Protein AF-A0A848C1B0-F1 (afdb_monomer_lite)

pLDDT: mean 87.0, std 16.2, range [37.72, 98.19]

Secondary structure (DSSP, 8-state):
-----HHHHHHHHHHHHHHHTSHHHHHHHHHHHHH-SEETTEEHHHHHHHHHHHHHHHHHHHHHHH-HHHHHHTTT-

Organism: NCBI:txid1675036

Structure (mmCIF, N/CA/C/O backbone):
data_AF-A0A848C1B0-F1
#
_entry.id   AF-A0A848C1B0-F1
#
loop_
_atom_site.group_PDB
_atom_site.id
_atom_site.type_symbol
_atom_site.label_atom_id
_atom_site.label_alt_id
_atom_site.label_comp_id
_atom_site.label_asym_id
_atom_site.label_entity_id
_atom_site.label_seq_id
_atom_site.pdbx_PDB_ins_code
_atom_site.Cartn_x
_atom_site.Cartn_y
_atom_site.Cartn_z
_atom_site.occupancy
_atom_site.B_iso_or_equiv
_atom_site.auth_seq_id
_atom_site.auth_comp_id
_atom_site.auth_asym_id
_atom_site.auth_atom_id
_atom_site.pdbx_PDB_model_num
ATOM 1 N N . MET A 1 1 ? -31.720 9.821 3.463 1.00 38.22 1 MET A N 1
ATOM 2 C CA . MET A 1 1 ? -30.304 9.626 3.076 1.00 38.22 1 MET A CA 1
ATOM 3 C C . MET A 1 1 ? -29.703 8.596 4.017 1.00 38.22 1 MET A C 1
ATOM 5 O O . MET A 1 1 ? -29.793 8.769 5.224 1.00 38.22 1 MET A O 1
ATOM 9 N N . LYS A 1 2 ? -29.244 7.458 3.490 1.00 37.72 2 LYS A N 1
ATOM 10 C CA . LYS A 1 2 ? -28.788 6.316 4.294 1.00 37.72 2 LYS A CA 1
ATOM 11 C C . LYS A 1 2 ? -27.450 6.709 4.928 1.00 37.72 2 LYS A C 1
ATOM 13 O O . LYS A 1 2 ? -26.467 6.827 4.208 1.00 37.72 2 LYS A O 1
ATOM 18 N N . ASN A 1 3 ? -27.436 6.964 6.238 1.00 40.19 3 ASN A N 1
ATOM 19 C CA . ASN A 1 3 ? -26.222 7.251 7.002 1.00 40.19 3 ASN A CA 1
ATOM 20 C C . ASN A 1 3 ? -25.227 6.104 6.790 1.00 40.19 3 ASN A C 1
ATOM 22 O O . ASN A 1 3 ? -25.374 5.026 7.376 1.00 40.19 3 ASN A O 1
ATOM 26 N N . PHE A 1 4 ? -24.242 6.300 5.917 1.00 52.47 4 PHE A N 1
ATOM 27 C CA . PHE A 1 4 ? -23.104 5.403 5.835 1.00 52.47 4 PHE A CA 1
ATOM 28 C C . PHE A 1 4 ? -22.352 5.589 7.153 1.00 52.47 4 PHE A C 1
ATOM 30 O O . PHE A 1 4 ? -21.693 6.602 7.362 1.00 52.47 4 PHE A O 1
ATOM 37 N N . SER A 1 5 ? -22.579 4.684 8.108 1.00 71.38 5 SER A N 1
ATOM 38 C CA . SER A 1 5 ? -21.941 4.763 9.423 1.00 71.38 5 SER A CA 1
ATOM 39 C C . SER A 1 5 ? -20.427 4.829 9.218 1.00 71.38 5 SER A C 1
ATOM 41 O O . SER A 1 5 ? -19.877 3.975 8.522 1.00 71.38 5 SER A O 1
ATOM 43 N N . CYS A 1 6 ? -19.777 5.843 9.796 1.00 76.75 6 CYS A N 1
ATOM 44 C CA . CYS A 1 6 ? -18.334 6.090 9.688 1.00 76.75 6 CYS A CA 1
ATOM 45 C C . CYS A 1 6 ? -17.510 4.806 9.917 1.00 76.75 6 CYS A C 1
ATOM 47 O O . CYS A 1 6 ? -16.575 4.514 9.176 1.00 76.75 6 CYS A O 1
ATOM 49 N N . SER A 1 7 ? -17.950 3.947 10.842 1.00 81.75 7 SER A N 1
ATOM 50 C CA . SER A 1 7 ? -17.330 2.647 11.116 1.00 81.75 7 SER A CA 1
ATOM 51 C C . SER A 1 7 ? -17.337 1.697 9.912 1.00 81.75 7 SER A C 1
ATOM 53 O O . SER A 1 7 ? -16.342 1.028 9.662 1.00 81.75 7 SER A O 1
ATOM 55 N N . LYS A 1 8 ? -18.419 1.648 9.120 1.00 87.62 8 LYS A N 1
ATOM 56 C CA . LYS A 1 8 ? -18.490 0.805 7.909 1.00 87.62 8 LYS A CA 1
ATOM 57 C C . LYS A 1 8 ? -17.494 1.253 6.845 1.00 87.62 8 LYS A C 1
ATOM 59 O O . LYS A 1 8 ? -16.941 0.407 6.152 1.00 87.62 8 LYS A O 1
ATOM 64 N N . LEU A 1 9 ? -17.265 2.561 6.728 1.00 90.31 9 LEU A N 1
ATOM 65 C CA . LEU A 1 9 ? -16.265 3.108 5.814 1.00 90.31 9 LEU A CA 1
ATOM 66 C C . LEU A 1 9 ? -14.863 2.699 6.261 1.00 90.31 9 LEU A C 1
ATOM 68 O O . LEU A 1 9 ? -14.113 2.156 5.458 1.00 90.31 9 LEU A O 1
ATOM 72 N N . ILE A 1 10 ? -14.544 2.878 7.544 1.00 91.12 10 ILE A N 1
ATOM 73 C CA . ILE A 1 10 ? -13.241 2.506 8.109 1.00 91.12 10 ILE A CA 1
ATOM 74 C C . ILE A 1 10 ? -12.967 1.011 7.909 1.00 91.12 10 ILE A C 1
ATOM 76 O O . ILE A 1 10 ? -11.912 0.646 7.396 1.00 91.12 10 ILE A O 1
ATOM 80 N N . TYR A 1 11 ? -13.933 0.142 8.223 1.00 91.19 11 TYR A N 1
ATOM 81 C CA . TYR A 1 11 ? -13.799 -1.294 7.966 1.00 91.19 11 TYR A CA 1
ATOM 82 C C . TYR A 1 11 ? -13.649 -1.621 6.476 1.00 91.19 11 TYR A C 1
ATOM 84 O O . TYR A 1 11 ? -12.857 -2.491 6.122 1.00 91.19 11 TYR A O 1
ATOM 92 N N . GLY A 1 12 ? -14.366 -0.916 5.599 1.00 95.31 12 GLY A N 1
ATOM 93 C CA . GLY A 1 12 ? -14.211 -1.063 4.153 1.00 95.31 12 GLY A CA 1
ATOM 94 C C . GLY A 1 12 ? -12.797 -0.721 3.680 1.00 95.31 12 GLY A C 1
ATOM 95 O O . GLY A 1 12 ? -12.210 -1.485 2.918 1.00 95.31 12 GLY A O 1
ATOM 96 N N . VAL A 1 13 ? -12.221 0.377 4.182 1.00 95.75 13 VAL A N 1
ATOM 97 C CA . VAL A 1 13 ? -10.836 0.771 3.881 1.00 95.75 13 VAL A CA 1
ATOM 98 C C . VAL A 1 13 ? -9.849 -0.274 4.395 1.00 95.75 13 VAL A C 1
ATOM 100 O O . VAL A 1 13 ? -8.940 -0.648 3.663 1.00 95.75 13 VAL A O 1
ATOM 103 N N . PHE A 1 14 ? -10.050 -0.812 5.599 1.00 93.81 14 PHE A N 1
ATOM 104 C CA . PHE A 1 14 ? -9.215 -1.896 6.120 1.00 93.81 14 PHE A CA 1
ATOM 105 C C . PHE A 1 14 ? -9.214 -3.133 5.229 1.00 93.81 14 PHE A C 1
ATOM 107 O O . PHE A 1 14 ? -8.150 -3.648 4.896 1.00 93.81 14 PHE A O 1
ATOM 114 N N . ILE A 1 15 ? -10.397 -3.606 4.834 1.00 95.88 15 ILE A N 1
ATOM 115 C CA . ILE A 1 15 ? -10.526 -4.775 3.957 1.00 95.88 15 ILE A CA 1
ATOM 116 C C . ILE A 1 15 ? -9.834 -4.502 2.621 1.00 95.88 15 ILE A C 1
ATOM 118 O O . ILE A 1 15 ? -9.102 -5.357 2.127 1.00 95.88 15 ILE A O 1
ATOM 122 N N . LEU A 1 16 ? -10.015 -3.304 2.063 1.00 97.56 16 LEU A N 1
ATOM 123 C CA . LEU A 1 16 ? -9.355 -2.910 0.826 1.00 97.56 16 LEU A CA 1
ATOM 124 C C . LEU A 1 16 ? -7.829 -2.924 0.974 1.00 97.56 16 LEU A C 1
ATOM 126 O O . LEU A 1 16 ? -7.157 -3.533 0.151 1.00 97.56 16 LEU A O 1
ATOM 130 N N . VAL A 1 17 ? -7.282 -2.328 2.037 1.00 97.81 17 VAL A N 1
ATOM 131 C CA . VAL A 1 17 ? -5.836 -2.346 2.312 1.00 97.81 17 VAL A CA 1
ATOM 132 C C . VAL A 1 17 ? -5.328 -3.783 2.397 1.00 97.81 17 VAL A C 1
ATOM 134 O O . VAL A 1 17 ? -4.357 -4.110 1.721 1.00 97.81 17 VAL A O 1
ATOM 137 N N . LEU A 1 18 ? -6.008 -4.656 3.151 1.00 96.00 18 LEU A N 1
ATOM 138 C CA . LEU A 1 18 ? -5.631 -6.066 3.286 1.00 96.00 18 LEU A CA 1
ATOM 139 C C . LEU A 1 18 ? -5.595 -6.785 1.938 1.00 96.00 18 LEU A C 1
ATOM 141 O O . LEU A 1 18 ? -4.670 -7.550 1.699 1.00 96.00 18 LEU A O 1
ATOM 145 N N . ILE A 1 19 ? -6.557 -6.520 1.052 1.00 97.62 19 ILE A N 1
ATOM 146 C CA . ILE A 1 19 ? -6.566 -7.074 -0.307 1.00 97.62 19 ILE A CA 1
ATOM 147 C C . ILE A 1 19 ? -5.364 -6.557 -1.106 1.00 97.62 19 ILE A C 1
ATOM 149 O O . ILE A 1 19 ? -4.685 -7.346 -1.757 1.00 97.62 19 ILE A O 1
ATOM 153 N N . MET A 1 20 ? -5.078 -5.256 -1.046 1.00 98.19 20 MET A N 1
ATOM 154 C CA . MET A 1 20 ? -4.064 -4.615 -1.892 1.00 98.19 20 MET A CA 1
ATOM 155 C C . MET A 1 20 ? -2.621 -4.926 -1.479 1.00 98.19 20 MET A C 1
ATOM 157 O O . MET A 1 20 ? -1.723 -4.882 -2.323 1.00 98.19 20 MET A O 1
ATOM 161 N N . VAL A 1 21 ? -2.401 -5.283 -0.210 1.00 96.75 21 VAL A N 1
ATOM 162 C CA . VAL A 1 21 ? -1.108 -5.778 0.298 1.00 96.75 21 VAL A CA 1
ATOM 163 C C . VAL A 1 21 ? -1.039 -7.311 0.371 1.00 96.75 21 VAL A C 1
ATOM 165 O O . VAL A 1 21 ? -0.003 -7.862 0.736 1.00 96.75 21 VAL A O 1
ATOM 168 N N . ASN A 1 22 ? -2.119 -8.019 0.014 1.00 96.44 22 ASN A N 1
ATOM 169 C CA . ASN A 1 22 ? -2.161 -9.483 -0.002 1.00 96.44 22 ASN A CA 1
ATOM 170 C C . ASN A 1 22 ? -1.170 -10.034 -1.047 1.00 96.44 22 ASN A C 1
ATOM 172 O O . ASN A 1 22 ? -1.125 -9.486 -2.157 1.00 96.44 22 ASN A O 1
ATOM 176 N N . PRO A 1 23 ? -0.447 -11.149 -0.787 1.00 93.88 23 PRO A N 1
ATOM 177 C CA . PRO A 1 23 ? 0.548 -11.671 -1.720 1.00 93.88 23 PRO A CA 1
ATOM 178 C C . PRO A 1 23 ? 0.062 -11.816 -3.169 1.00 93.88 23 PRO A C 1
ATOM 180 O O . PRO A 1 23 ? 0.773 -11.336 -4.045 1.00 93.88 23 PRO A O 1
ATOM 183 N N . PRO A 1 24 ? -1.145 -12.347 -3.474 1.00 95.94 24 PRO A N 1
ATOM 184 C CA . PRO A 1 24 ? -1.643 -12.416 -4.849 1.00 95.94 24 PRO A CA 1
ATOM 185 C C . PRO A 1 24 ? -1.639 -11.070 -5.589 1.00 95.94 24 PRO A C 1
ATOM 187 O O . PRO A 1 24 ? -1.203 -11.012 -6.732 1.00 95.94 24 PRO A O 1
ATOM 190 N N . VAL A 1 25 ? -2.085 -9.980 -4.952 1.00 97.38 25 VAL A N 1
ATOM 191 C CA . VAL A 1 25 ? -2.125 -8.648 -5.584 1.00 97.38 25 VAL A CA 1
ATOM 192 C C . VAL A 1 25 ? -0.721 -8.066 -5.690 1.00 97.38 25 VAL A C 1
ATOM 194 O O . VAL A 1 25 ? -0.337 -7.564 -6.746 1.00 97.38 25 VAL A O 1
ATOM 197 N N . VAL A 1 26 ? 0.075 -8.191 -4.628 1.00 96.88 26 VAL A N 1
ATOM 198 C CA . VAL A 1 26 ? 1.462 -7.710 -4.613 1.00 96.88 26 VAL A CA 1
ATOM 199 C C . VAL A 1 26 ? 2.309 -8.426 -5.668 1.00 96.88 26 VAL A C 1
ATOM 201 O O . VAL A 1 26 ? 3.169 -7.787 -6.266 1.00 96.88 26 VAL A O 1
ATOM 204 N N . TYR A 1 27 ? 2.039 -9.699 -5.978 1.00 97.12 27 TYR A N 1
ATOM 205 C CA . TYR A 1 27 ? 2.695 -10.405 -7.082 1.00 97.12 27 TYR A CA 1
ATOM 206 C C . TYR A 1 27 ? 2.404 -9.756 -8.436 1.00 9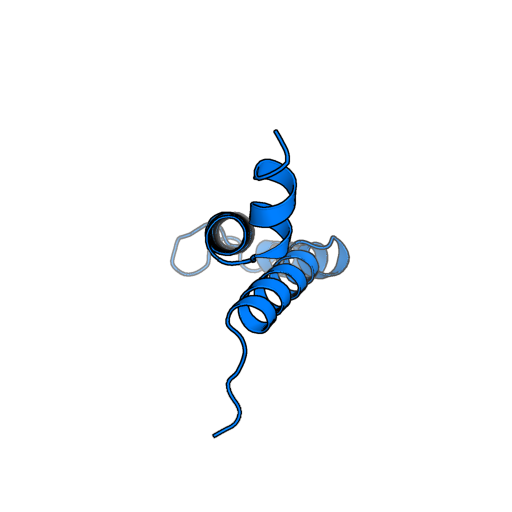7.12 27 TYR A C 1
ATOM 208 O O . TYR A 1 27 ? 3.346 -9.469 -9.172 1.00 97.12 27 TYR A O 1
ATOM 216 N N . TYR A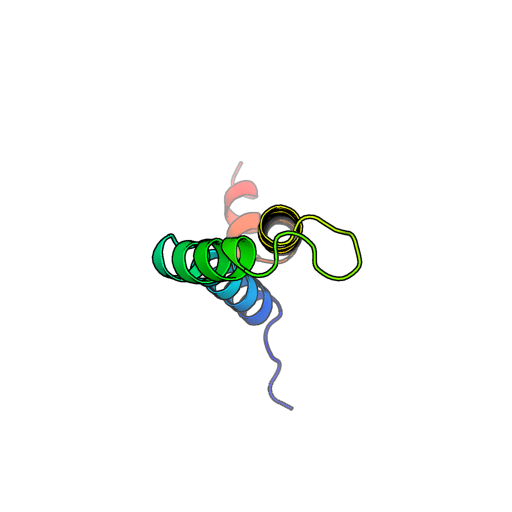 1 28 ? 1.142 -9.442 -8.745 1.00 97.19 28 TYR A N 1
ATOM 217 C CA . TYR A 1 28 ? 0.803 -8.752 -9.996 1.00 97.19 28 TYR A CA 1
ATOM 218 C C . TYR A 1 28 ? 1.467 -7.376 -10.098 1.00 97.19 28 TYR A C 1
ATOM 220 O O . TYR A 1 28 ? 1.972 -7.000 -11.156 1.00 97.19 28 TYR A O 1
ATOM 228 N N . VAL A 1 29 ? 1.517 -6.630 -8.993 1.00 96.81 29 VAL A N 1
ATOM 229 C CA . VAL A 1 29 ? 2.183 -5.321 -8.952 1.00 96.81 29 VAL A CA 1
ATOM 230 C C . VAL A 1 29 ? 3.700 -5.465 -9.072 1.00 96.81 29 VAL A C 1
ATOM 232 O O . VAL A 1 29 ? 4.342 -4.655 -9.737 1.00 96.81 29 VAL A O 1
ATOM 235 N N . SER A 1 30 ? 4.284 -6.505 -8.478 1.00 96.94 30 SER A N 1
ATOM 236 C CA . SER A 1 30 ? 5.706 -6.821 -8.605 1.00 96.94 30 SER A CA 1
ATOM 237 C C . SER A 1 30 ? 6.074 -7.154 -10.051 1.00 96.94 30 SER A C 1
ATOM 239 O O . SER A 1 30 ? 7.057 -6.621 -10.563 1.00 96.94 30 SER A O 1
ATOM 241 N N . ASP A 1 31 ? 5.265 -7.956 -10.744 1.00 97.62 31 ASP A N 1
ATOM 242 C CA . ASP A 1 31 ? 5.473 -8.259 -12.162 1.00 97.62 31 ASP A CA 1
ATOM 243 C C . ASP A 1 31 ? 5.320 -7.016 -13.042 1.00 97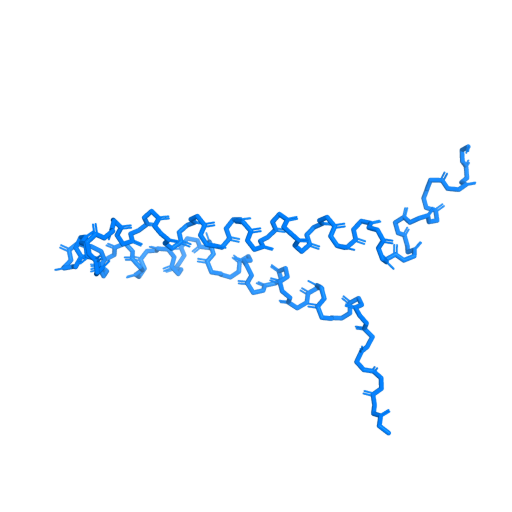.62 31 ASP A C 1
ATOM 245 O O . ASP A 1 31 ? 6.145 -6.781 -13.927 1.00 97.62 31 ASP A O 1
ATOM 249 N N . TYR A 1 32 ? 4.345 -6.155 -12.747 1.00 96.56 32 TYR A N 1
ATOM 250 C CA . TYR A 1 32 ? 4.234 -4.853 -13.400 1.00 96.56 32 TYR A CA 1
ATOM 251 C C . TYR A 1 32 ? 5.474 -3.977 -13.156 1.00 96.56 32 TYR A C 1
ATOM 253 O O . TYR A 1 32 ? 5.991 -3.369 -14.095 1.00 96.56 32 TYR A O 1
ATOM 261 N N . ALA A 1 33 ? 6.000 -3.953 -11.929 1.00 97.25 33 ALA A N 1
ATOM 262 C CA . ALA A 1 33 ? 7.191 -3.190 -11.564 1.00 97.25 33 ALA A CA 1
ATOM 263 C C . ALA A 1 33 ? 8.474 -3.714 -12.232 1.00 97.25 33 ALA A C 1
ATOM 265 O O . ALA A 1 33 ? 9.409 -2.944 -12.420 1.00 97.25 33 ALA A O 1
ATOM 266 N N . LYS A 1 34 ? 8.537 -4.985 -12.652 1.00 97.25 34 LYS A N 1
ATOM 267 C CA . LYS A 1 34 ? 9.661 -5.483 -13.470 1.00 97.25 34 LYS A CA 1
ATOM 268 C C . LYS A 1 34 ? 9.695 -4.827 -14.851 1.00 97.25 34 LYS A C 1
ATOM 270 O O . LYS A 1 34 ? 10.774 -4.578 -15.377 1.00 97.25 34 LYS A O 1
ATOM 275 N N . LEU A 1 35 ? 8.525 -4.547 -15.427 1.00 97.56 35 LEU A N 1
ATOM 276 C CA . LEU A 1 35 ? 8.389 -3.878 -16.726 1.00 97.56 35 LEU A CA 1
ATOM 277 C C . LEU A 1 35 ? 8.454 -2.350 -16.596 1.00 97.56 35 LEU A C 1
ATOM 279 O O . LEU A 1 35 ? 8.980 -1.671 -17.472 1.00 97.56 35 LEU A O 1
ATOM 283 N N . HIS A 1 36 ? 7.944 -1.820 -15.485 1.00 96.38 36 HIS A N 1
ATOM 284 C CA . HIS A 1 36 ? 7.883 -0.394 -15.179 1.00 96.38 36 HIS A CA 1
ATOM 285 C C . HIS A 1 36 ? 8.483 -0.147 -13.790 1.00 96.38 36 HIS A C 1
ATOM 287 O O . HIS A 1 36 ? 7.739 0.083 -12.834 1.00 96.38 36 HIS A O 1
ATOM 293 N N . PRO A 1 37 ? 9.819 -0.209 -13.638 1.00 95.94 37 PRO A N 1
ATOM 294 C CA . PRO A 1 37 ? 10.474 -0.080 -12.333 1.00 95.94 37 PRO A CA 1
ATOM 295 C C . PRO A 1 37 ? 10.267 1.296 -11.705 1.00 95.94 37 PRO A C 1
ATOM 297 O O . PRO A 1 37 ? 10.213 1.406 -10.480 1.00 95.94 37 PRO A O 1
ATOM 300 N N . PHE A 1 38 ? 10.082 2.319 -12.542 1.00 97.44 38 PHE A N 1
ATOM 301 C CA . PHE A 1 38 ? 9.743 3.668 -12.122 1.00 97.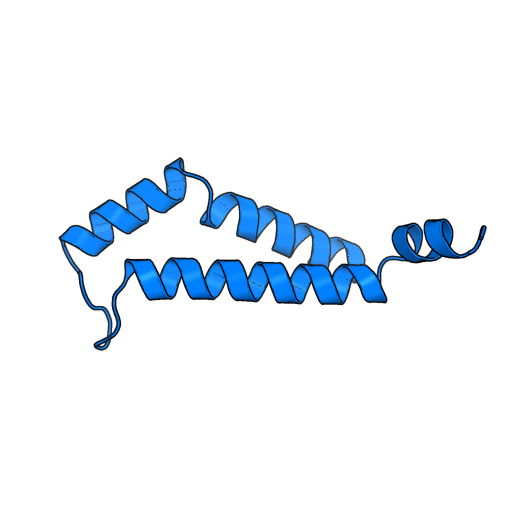44 38 PHE A CA 1
ATOM 302 C C . PHE A 1 38 ? 8.502 4.167 -12.860 1.00 97.44 38 PHE A C 1
ATOM 304 O O . PHE A 1 38 ? 8.466 4.170 -14.090 1.00 97.44 38 PHE A O 1
ATOM 311 N N . VAL A 1 39 ? 7.513 4.651 -12.115 1.00 91.81 39 VAL A N 1
ATOM 312 C CA . VAL A 1 39 ? 6.360 5.382 -12.652 1.00 91.81 39 VAL A CA 1
ATOM 313 C C . VAL A 1 39 ? 6.462 6.822 -12.158 1.00 91.81 39 VAL A C 1
ATOM 315 O O . VAL A 1 39 ? 6.634 7.068 -10.967 1.00 91.81 39 VAL A O 1
ATOM 318 N N . PHE A 1 40 ? 6.439 7.783 -13.087 1.00 92.50 40 PHE A N 1
ATOM 319 C CA . PHE A 1 40 ? 6.672 9.209 -12.804 1.00 92.50 40 PHE A CA 1
ATOM 320 C C . PHE A 1 40 ? 7.966 9.498 -12.011 1.00 92.50 40 PHE A C 1
ATOM 322 O O . PHE A 1 40 ? 8.022 10.441 -11.227 1.00 92.50 40 PHE A O 1
ATOM 329 N N . GLY A 1 41 ? 9.012 8.686 -12.208 1.00 94.75 41 GLY A N 1
ATOM 330 C CA . GLY A 1 41 ? 10.306 8.837 -11.530 1.00 94.75 41 GLY A CA 1
ATOM 331 C C . GLY A 1 41 ? 10.391 8.212 -10.132 1.00 94.75 41 GLY A C 1
ATOM 332 O O . GLY A 1 41 ? 11.454 8.268 -9.520 1.00 94.75 41 GLY A O 1
ATOM 333 N N . TRP A 1 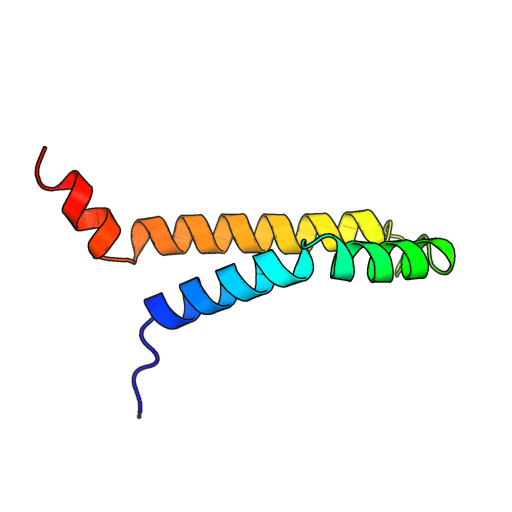42 ? 9.324 7.576 -9.639 1.00 96.31 42 TRP A N 1
ATOM 334 C CA . TRP A 1 42 ? 9.297 6.926 -8.326 1.00 96.31 42 TRP A CA 1
ATOM 335 C C . TRP A 1 42 ? 9.309 5.398 -8.440 1.00 96.31 42 TRP A C 1
ATOM 337 O O . TRP A 1 42 ? 8.663 4.877 -9.352 1.00 96.31 42 TRP A O 1
ATOM 347 N N . PRO A 1 43 ? 9.982 4.661 -7.530 1.00 97.56 43 PRO A N 1
ATOM 348 C CA . PRO A 1 43 ? 10.008 3.203 -7.588 1.00 97.56 43 PRO A CA 1
ATOM 349 C C . PRO A 1 43 ? 8.602 2.618 -7.406 1.00 97.56 43 PRO A C 1
ATOM 351 O O . PRO A 1 43 ? 7.980 2.770 -6.355 1.00 97.56 43 PRO A O 1
ATOM 354 N N . THR A 1 44 ? 8.101 1.930 -8.429 1.00 96.62 44 THR A N 1
ATOM 355 C CA . THR A 1 44 ? 6.681 1.556 -8.552 1.00 96.62 44 THR A CA 1
ATOM 356 C C . THR A 1 44 ? 6.186 0.694 -7.395 1.00 96.62 44 THR A C 1
ATOM 358 O O . THR A 1 44 ? 5.150 0.984 -6.799 1.00 96.62 44 THR A O 1
ATOM 361 N N . LEU A 1 45 ? 6.939 -0.355 -7.050 1.00 96.56 45 LEU A N 1
ATOM 362 C CA . LEU A 1 45 ? 6.557 -1.273 -5.975 1.00 96.56 45 LEU A CA 1
ATOM 363 C C . LEU A 1 45 ? 6.618 -0.599 -4.597 1.00 96.56 45 LEU A C 1
ATOM 365 O O . LEU A 1 45 ? 5.766 -0.863 -3.754 1.00 96.56 45 LEU A O 1
ATOM 369 N N . LEU A 1 46 ? 7.595 0.289 -4.388 1.00 96.19 46 LEU A N 1
ATOM 370 C CA . LEU A 1 46 ? 7.740 1.044 -3.143 1.00 96.19 46 LEU A CA 1
ATOM 371 C C . LEU A 1 46 ? 6.548 1.981 -2.946 1.00 96.19 46 LEU A C 1
ATOM 373 O O . LEU A 1 46 ? 5.895 1.916 -1.913 1.00 96.19 46 LEU A O 1
ATOM 377 N N . VAL A 1 47 ? 6.198 2.769 -3.968 1.00 97.19 47 VAL A N 1
ATOM 378 C CA . VAL A 1 47 ? 5.046 3.684 -3.905 1.00 97.19 47 VAL A CA 1
ATOM 379 C C . VAL A 1 47 ? 3.745 2.931 -3.645 1.00 97.19 47 VAL A C 1
ATOM 381 O O . VAL A 1 47 ? 2.925 3.395 -2.857 1.00 97.19 47 VAL A O 1
ATOM 384 N N . TRP A 1 48 ? 3.550 1.767 -4.274 1.00 97.44 48 TRP A N 1
ATOM 385 C CA . TRP A 1 48 ? 2.374 0.935 -4.023 1.00 97.44 48 TRP A CA 1
ATOM 386 C C . TRP A 1 48 ? 2.271 0.525 -2.553 1.00 97.44 48 TRP A C 1
ATOM 388 O O . TRP A 1 48 ? 1.237 0.740 -1.920 1.00 97.44 48 TRP A O 1
ATOM 398 N N . LEU A 1 49 ? 3.339 -0.064 -2.012 1.00 97.31 49 LEU A N 1
ATOM 399 C CA . LEU A 1 49 ? 3.362 -0.549 -0.636 1.00 97.31 49 LEU A CA 1
ATOM 400 C C . LEU A 1 49 ? 3.199 0.602 0.358 1.00 97.31 49 LEU A C 1
ATOM 402 O O . LEU A 1 49 ? 2.342 0.519 1.237 1.00 97.31 49 LEU A O 1
ATOM 406 N N . ASP A 1 50 ? 3.946 1.689 0.184 1.00 97.44 50 ASP A N 1
ATOM 407 C CA . ASP A 1 50 ? 3.884 2.855 1.065 1.00 97.44 50 ASP A CA 1
ATOM 408 C C . ASP A 1 50 ? 2.484 3.471 1.076 1.00 97.44 50 ASP A C 1
ATOM 410 O O . ASP A 1 50 ? 1.937 3.744 2.146 1.00 97.44 50 ASP A O 1
ATOM 414 N N . PHE A 1 51 ? 1.853 3.622 -0.092 1.00 97.50 51 PHE A N 1
ATOM 415 C CA . PHE A 1 51 ? 0.495 4.150 -0.190 1.00 97.50 51 PHE A CA 1
ATOM 416 C C . PHE A 1 51 ? -0.506 3.309 0.614 1.00 97.50 51 PHE A C 1
ATOM 418 O O . PHE A 1 51 ? -1.283 3.853 1.408 1.00 97.50 51 PHE A O 1
ATOM 425 N N . TRP A 1 52 ? -0.486 1.982 0.451 1.00 98.19 52 TRP A N 1
ATOM 426 C CA . TRP A 1 52 ? -1.431 1.099 1.137 1.00 98.19 52 TRP A CA 1
ATOM 427 C C . TRP A 1 52 ? -1.135 0.952 2.629 1.00 98.19 52 TRP A C 1
ATOM 429 O O . TRP A 1 52 ? -2.077 0.954 3.425 1.00 98.19 52 TRP A O 1
ATOM 439 N N . TYR A 1 53 ? 0.135 0.904 3.040 1.00 96.88 53 TYR A N 1
ATOM 440 C CA . TYR A 1 53 ? 0.493 0.876 4.458 1.00 96.88 53 TYR A CA 1
ATOM 441 C C . TYR A 1 53 ? 0.123 2.176 5.169 1.00 96.88 53 TYR A C 1
ATOM 443 O O . TYR A 1 53 ? -0.511 2.123 6.223 1.00 96.88 53 TYR A O 1
ATOM 451 N N . VAL A 1 54 ? 0.425 3.340 4.584 1.00 98.00 54 VAL A N 1
ATOM 452 C CA . VAL A 1 54 ? 0.014 4.638 5.144 1.00 98.00 54 VAL A CA 1
ATOM 453 C C . VAL A 1 54 ? -1.508 4.723 5.238 1.00 98.00 54 VAL A C 1
ATOM 455 O O . VAL A 1 54 ? -2.038 5.094 6.285 1.00 98.00 54 VAL A O 1
ATOM 458 N N . THR A 1 55 ? -2.229 4.304 4.194 1.00 97.94 55 THR A N 1
ATOM 459 C CA . THR A 1 55 ? -3.701 4.264 4.206 1.00 97.94 55 THR A CA 1
ATOM 460 C C . THR A 1 55 ? -4.235 3.363 5.322 1.00 97.94 55 THR A C 1
ATOM 462 O O . THR A 1 55 ? -5.156 3.754 6.041 1.00 97.94 55 THR A O 1
ATOM 465 N N . GLY A 1 56 ? -3.638 2.184 5.518 1.00 96.75 56 GLY A N 1
ATOM 466 C CA . GLY A 1 56 ? -3.991 1.262 6.598 1.00 96.75 56 GLY A CA 1
ATOM 467 C C . GLY A 1 56 ? -3.742 1.842 7.989 1.00 96.75 56 GLY A C 1
ATOM 468 O O . GLY A 1 56 ? -4.617 1.753 8.849 1.00 96.75 56 GLY A O 1
ATOM 469 N N . ILE A 1 57 ? -2.593 2.487 8.205 1.00 96.50 57 ILE A N 1
ATOM 470 C CA . ILE A 1 57 ? -2.255 3.149 9.474 1.00 96.50 57 ILE A CA 1
ATOM 471 C C . ILE A 1 57 ? -3.264 4.260 9.780 1.00 96.50 57 ILE A C 1
ATOM 473 O O . ILE A 1 57 ? -3.799 4.319 10.886 1.00 96.50 57 ILE A O 1
ATOM 477 N N . LEU A 1 58 ? -3.580 5.112 8.801 1.00 95.94 58 LEU A N 1
ATOM 478 C CA . LEU A 1 58 ? -4.552 6.193 8.975 1.00 95.94 58 LEU A CA 1
ATOM 479 C C . LEU A 1 58 ? -5.959 5.656 9.266 1.00 95.94 58 LEU A C 1
ATOM 481 O O . LEU A 1 58 ? -6.631 6.163 10.165 1.00 95.94 58 LEU A O 1
ATOM 485 N N . ALA A 1 59 ? -6.390 4.606 8.561 1.00 93.25 59 ALA A N 1
ATOM 486 C CA . ALA A 1 59 ? -7.665 3.943 8.821 1.00 93.25 59 ALA A CA 1
ATOM 487 C C . ALA A 1 59 ? -7.706 3.316 10.222 1.00 93.25 59 ALA A C 1
ATOM 489 O O . ALA A 1 59 ? -8.729 3.399 10.903 1.00 93.25 59 ALA A O 1
ATOM 490 N N . PHE A 1 60 ? -6.588 2.753 10.686 1.00 91.81 60 PHE A N 1
ATOM 491 C CA . PHE A 1 60 ? -6.467 2.198 12.029 1.00 91.81 60 PHE A CA 1
ATOM 492 C C . PHE A 1 60 ? -6.566 3.255 13.114 1.00 91.81 60 PHE A C 1
ATOM 494 O O . PHE A 1 60 ? -7.371 3.106 14.033 1.00 91.81 60 PHE A O 1
ATOM 501 N N . ILE A 1 61 ? -5.830 4.355 12.975 1.00 93.06 61 ILE A N 1
ATOM 502 C CA . ILE A 1 61 ? -5.901 5.485 13.902 1.00 93.06 61 ILE A CA 1
ATOM 503 C C . ILE A 1 61 ? -7.327 6.053 13.930 1.00 93.06 61 ILE A C 1
ATOM 505 O O . ILE A 1 61 ? -7.907 6.228 15.003 1.00 93.06 61 ILE A O 1
ATOM 509 N N . ALA A 1 62 ? -7.936 6.278 12.762 1.00 90.12 62 ALA A N 1
ATOM 510 C CA . ALA A 1 62 ? -9.315 6.747 12.672 1.00 90.12 62 ALA A CA 1
ATOM 511 C C . ALA A 1 62 ? -10.292 5.774 13.351 1.00 90.12 62 ALA A C 1
ATOM 513 O O . ALA A 1 62 ? -11.168 6.202 14.104 1.00 90.12 62 ALA A O 1
ATOM 514 N N . GLY A 1 63 ? -10.128 4.467 13.136 1.00 89.12 63 GLY A N 1
ATOM 515 C CA . GLY A 1 63 ? -10.929 3.423 13.774 1.00 89.12 63 GLY A CA 1
ATOM 516 C C . GLY A 1 63 ? -10.817 3.443 15.294 1.00 89.12 63 GLY A C 1
ATOM 517 O O . GLY A 1 63 ? -11.842 3.456 15.975 1.00 89.12 63 GLY A O 1
ATOM 518 N N . ALA A 1 64 ? -9.596 3.543 15.819 1.00 87.62 64 ALA A N 1
ATOM 519 C CA . ALA A 1 64 ? -9.332 3.593 17.254 1.00 87.62 64 ALA A CA 1
ATOM 520 C C . ALA A 1 64 ? -10.056 4.765 17.946 1.00 87.62 64 ALA A C 1
ATOM 522 O O . ALA A 1 64 ? -10.602 4.601 19.038 1.00 87.62 64 ALA A O 1
ATOM 523 N N . PHE A 1 65 ? -10.137 5.934 17.301 1.00 84.19 65 PHE A N 1
ATOM 524 C CA . PHE A 1 65 ? -10.806 7.109 17.873 1.00 84.19 65 PHE A CA 1
ATOM 525 C C . PHE A 1 65 ? -12.324 7.155 17.661 1.00 84.19 65 PHE A C 1
ATOM 527 O O . PHE A 1 65 ? -13.026 7.855 18.402 1.00 84.19 65 PHE A O 1
ATOM 534 N N . THR A 1 66 ? -12.860 6.446 16.668 1.00 81.38 66 THR A N 1
ATOM 535 C CA . THR A 1 66 ? -14.263 6.605 16.240 1.00 81.38 66 THR A CA 1
ATOM 536 C C . THR A 1 66 ? -15.152 5.405 16.547 1.00 81.38 66 THR A C 1
ATOM 538 O O . THR A 1 66 ? -16.353 5.586 16.738 1.00 81.38 66 THR A O 1
ATOM 541 N N . ILE A 1 67 ? -14.608 4.189 16.633 1.00 81.06 67 ILE A N 1
ATOM 542 C CA . ILE A 1 67 ? -15.405 2.974 16.816 1.00 81.06 67 ILE A CA 1
ATOM 543 C C . ILE A 1 67 ? -15.686 2.760 18.310 1.00 81.06 67 ILE A C 1
ATOM 545 O O . I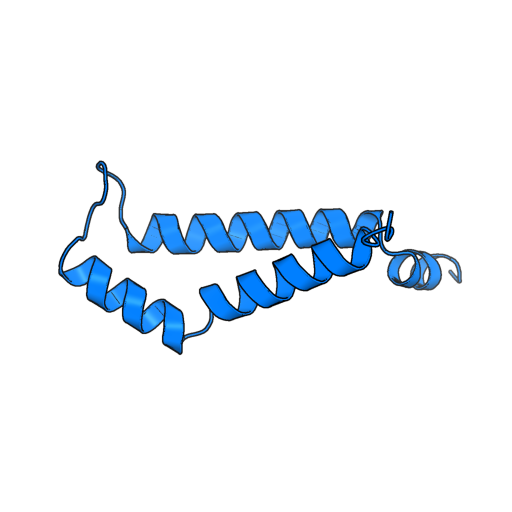LE A 1 67 ? -14.796 2.447 19.098 1.00 81.06 67 ILE A O 1
ATOM 549 N N . GLU A 1 68 ? -16.952 2.903 18.714 1.00 69.12 68 GLU A N 1
ATOM 550 C CA . GLU A 1 68 ? -17.373 2.808 20.123 1.00 69.12 68 GLU A CA 1
ATOM 551 C C . GLU A 1 68 ? -17.036 1.473 20.795 1.00 69.12 68 GLU A C 1
ATOM 553 O O . GLU A 1 68 ? -16.786 1.453 21.999 1.00 69.12 68 GLU A O 1
ATOM 558 N N . SER A 1 69 ? -17.009 0.362 20.050 1.00 67.75 69 SER A N 1
ATOM 559 C CA . SER A 1 69 ? -16.657 -0.945 20.618 1.00 67.75 69 SER A CA 1
ATOM 560 C C . SER A 1 69 ? -15.227 -0.975 21.157 1.00 67.75 69 SER A C 1
ATOM 562 O O . SER A 1 69 ? -14.976 -1.659 22.140 1.00 67.75 69 SER A O 1
ATOM 564 N N . TRP A 1 70 ? -14.317 -0.186 20.577 1.00 64.69 70 TRP A N 1
ATOM 565 C CA . TRP A 1 70 ? -12.946 -0.040 21.066 1.00 64.69 70 TRP A CA 1
ATOM 566 C C . TRP A 1 70 ? -12.904 0.835 22.316 1.00 64.69 70 TRP A C 1
ATOM 568 O O . TRP A 1 70 ? -12.215 0.505 23.271 1.00 64.69 70 TRP A O 1
ATOM 578 N N . LYS A 1 71 ? -13.713 1.902 22.368 1.00 64.00 71 LYS A N 1
ATOM 579 C CA . LYS A 1 71 ? -13.833 2.754 23.564 1.00 64.00 71 LYS A CA 1
ATOM 580 C C . LYS A 1 71 ? -14.420 2.012 24.760 1.00 64.00 71 LYS A C 1
ATOM 582 O O . LYS A 1 71 ? -14.024 2.283 25.887 1.00 64.00 71 LYS A O 1
ATOM 587 N N . ARG A 1 72 ? -15.373 1.103 24.526 1.00 61.53 72 ARG A N 1
ATOM 588 C CA . ARG A 1 72 ? -16.056 0.357 25.592 1.00 61.53 72 ARG A CA 1
ATOM 589 C C . ARG A 1 72 ? -15.092 -0.560 26.350 1.00 61.53 72 ARG A C 1
ATOM 591 O O . ARG A 1 72 ? -15.147 -0.576 27.567 1.00 61.53 72 ARG A O 1
ATOM 598 N N . VAL A 1 73 ? -14.152 -1.203 25.648 1.00 59.31 73 VAL A N 1
ATOM 599 C CA . VAL A 1 73 ? -13.105 -2.053 26.255 1.00 59.31 73 VAL A CA 1
ATOM 600 C C . VAL A 1 73 ? -12.238 -1.289 27.265 1.00 59.31 73 VAL A C 1
ATOM 602 O O . VAL A 1 73 ? -11.835 -1.856 28.272 1.00 59.31 73 VAL A O 1
ATOM 605 N N . TYR A 1 74 ? -11.975 -0.000 27.035 1.00 56.94 74 TYR A N 1
ATOM 606 C CA . TYR A 1 74 ? -11.167 0.823 27.946 1.00 56.94 74 TYR A CA 1
ATOM 607 C C . TYR A 1 74 ? -11.976 1.538 29.030 1.00 56.94 74 TYR A C 1
ATOM 609 O O . TYR A 1 74 ? -11.388 2.212 29.867 1.00 56.94 74 TYR A O 1
ATOM 617 N N . LYS A 1 75 ? -13.310 1.456 29.000 1.00 55.72 75 LYS A N 1
ATOM 618 C CA . LYS A 1 75 ? -14.172 2.139 29.975 1.00 55.72 75 LYS A CA 1
ATOM 619 C C . LYS A 1 75 ? -14.408 1.314 31.243 1.00 55.72 75 LYS A C 1
ATOM 621 O O . LYS A 1 75 ? -14.866 1.868 32.235 1.00 55.72 75 LYS A O 1
ATOM 626 N N . ASP A 1 76 ? -14.099 0.021 31.182 1.00 58.94 76 ASP A N 1
ATOM 627 C CA . ASP A 1 76 ? -14.282 -0.941 32.271 1.00 58.94 76 ASP A CA 1
ATOM 628 C C . ASP A 1 76 ? -12.999 -1.134 33.118 1.00 58.94 76 ASP A C 1
ATOM 630 O O . ASP A 1 76 ? -12.932 -2.060 33.926 1.00 58.94 76 ASP A O 1
ATOM 634 N N . TYR A 1 77 ? -11.997 -0.257 32.944 1.00 52.06 77 TYR A N 1
ATOM 635 C CA . TYR A 1 77 ? -10.770 -0.167 33.748 1.00 52.06 77 TYR A CA 1
ATOM 636 C C . TYR A 1 77 ? -10.639 1.205 34.410 1.00 52.06 77 TYR A C 1
ATOM 638 O O . TYR A 1 77 ? -10.909 2.219 33.725 1.00 52.06 77 TYR A O 1
#

Foldseek 3Di:
DPPPDPLVVLVVLLVVLCVCPPPVNLVVQVVVCVVVCDDVRHGRSVCSNVVSVVSNVVSVVVCCVRPVVNVVVVVVD

Sequence (77 aa):
MKNFSCSKLIYGVFILVLIMVNPPVVYYVSDYAKLHPFVFGWPTLLVWLDFWYVTGILAFIAGAFTIESWKRVYKDY

Radius of gyration: 16.67 Å; chains: 1; bounding box: 41×22×50 Å